Protein AF-A0A973EPW9-F1 (afdb_monomer_lite)

Secondar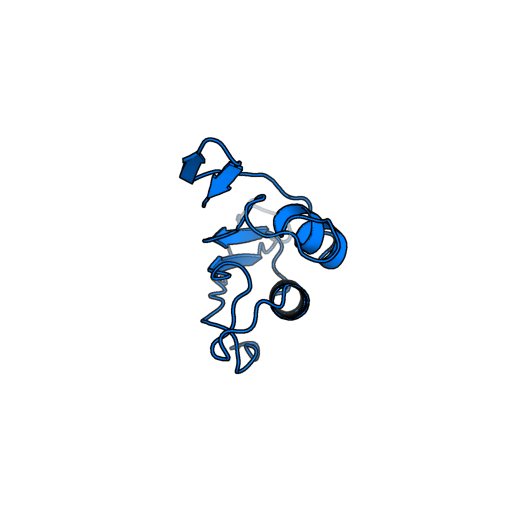y structure (DSSP, 8-state):
------TTS---EEE--------TTSPPPP--EEEEE-GGGB-TT--B-HHHHHHHHHHH--SEEEEES-BSSSS-BTTB-HHHHHHHHH-PPP----SEEETTEEE-

pLDDT: mean 76.17, std 16.12, range [38.03, 94.44]

Structure (mmCIF, N/CA/C/O backbone):
data_AF-A0A973EPW9-F1
#
_entry.id   AF-A0A973EPW9-F1
#
loop_
_atom_site.group_PDB
_atom_site.id
_atom_site.type_symbol
_atom_site.label_atom_id
_atom_site.label_alt_id
_atom_site.label_comp_id
_atom_site.label_asym_id
_atom_site.label_entity_id
_atom_site.label_seq_id
_atom_site.pdbx_PDB_ins_code
_atom_site.Cartn_x
_atom_site.Cartn_y
_atom_site.Cartn_z
_atom_site.occupancy
_atom_site.B_iso_or_equiv
_atom_site.auth_seq_id
_atom_site.auth_comp_id
_atom_site.auth_asym_id
_atom_site.auth_atom_id
_atom_site.pdbx_PDB_model_num
ATOM 1 N N . MET A 1 1 ? -12.811 -11.270 13.002 1.00 38.03 1 MET A N 1
ATOM 2 C CA . MET A 1 1 ? -13.302 -12.203 11.952 1.00 38.03 1 MET A CA 1
ATOM 3 C C . MET A 1 1 ? -12.331 -12.102 10.781 1.00 38.03 1 MET A C 1
ATOM 5 O O . MET A 1 1 ? -12.065 -10.986 10.366 1.00 38.03 1 MET A O 1
ATOM 9 N N . SER A 1 2 ? -11.717 -13.192 10.311 1.00 40.75 2 SER A N 1
ATOM 10 C CA . SER A 1 2 ? -10.743 -13.131 9.207 1.00 40.75 2 SER A CA 1
ATOM 11 C C . SER A 1 2 ? -11.439 -12.678 7.922 1.00 40.75 2 SER A C 1
ATOM 13 O O . SER A 1 2 ? -12.248 -13.426 7.371 1.00 40.75 2 SER A O 1
ATOM 15 N N . LYS A 1 3 ? -11.169 -11.445 7.477 1.00 51.28 3 LYS A N 1
ATOM 16 C CA . LYS A 1 3 ? -11.623 -10.959 6.171 1.00 51.28 3 LYS A CA 1
ATOM 17 C C . LYS A 1 3 ? -10.979 -11.832 5.092 1.00 51.28 3 LYS A C 1
ATOM 19 O O . LYS A 1 3 ? -9.819 -12.218 5.230 1.00 51.28 3 LYS A O 1
ATOM 24 N N . VAL A 1 4 ? -11.764 -12.225 4.091 1.00 45.28 4 VAL A N 1
ATOM 25 C CA . VAL A 1 4 ? -11.296 -13.067 2.985 1.00 45.28 4 VAL A CA 1
ATOM 26 C C . VAL A 1 4 ? -10.157 -12.324 2.298 1.00 45.28 4 VAL A C 1
ATOM 28 O O . VAL A 1 4 ? -10.363 -11.250 1.756 1.00 45.28 4 VAL A O 1
ATOM 31 N N . VAL A 1 5 ? -8.951 -12.873 2.390 1.00 60.28 5 VAL A N 1
ATOM 32 C CA . VAL A 1 5 ? -7.769 -12.367 1.692 1.00 60.28 5 VAL A CA 1
ATOM 33 C C . VAL A 1 5 ? -7.823 -12.958 0.286 1.00 60.28 5 VAL A C 1
ATOM 35 O O . VAL A 1 5 ? -8.097 -14.154 0.156 1.00 60.28 5 VAL A O 1
ATOM 38 N N . ASP A 1 6 ? -7.607 -12.147 -0.752 1.00 63.53 6 ASP A N 1
ATOM 39 C CA . ASP A 1 6 ? -7.505 -12.624 -2.137 1.00 63.53 6 ASP A CA 1
ATOM 40 C C . ASP A 1 6 ? -6.619 -13.894 -2.194 1.00 63.53 6 ASP A C 1
ATOM 42 O O . ASP A 1 6 ? -5.499 -13.871 -1.673 1.00 63.53 6 ASP A O 1
ATOM 46 N N . PRO A 1 7 ? -7.087 -15.014 -2.791 1.00 64.69 7 PRO A N 1
ATOM 47 C CA . PRO A 1 7 ? -6.344 -16.280 -2.819 1.00 64.69 7 PRO A CA 1
ATOM 48 C C . PRO A 1 7 ? -4.987 -16.189 -3.533 1.00 64.69 7 PRO A C 1
ATOM 50 O O . PRO A 1 7 ? -4.177 -17.111 -3.431 1.00 64.69 7 PRO A O 1
ATOM 53 N N . PHE A 1 8 ? -4.733 -15.101 -4.259 1.00 66.25 8 PHE A N 1
ATOM 54 C CA . PHE A 1 8 ? -3.486 -14.820 -4.955 1.00 66.25 8 PHE A CA 1
ATOM 55 C C . PHE A 1 8 ? -2.557 -13.863 -4.192 1.00 66.25 8 PHE A C 1
ATOM 57 O O . PHE A 1 8 ? -1.481 -13.566 -4.710 1.00 66.25 8 PHE A O 1
ATOM 64 N N . GLU A 1 9 ? -2.913 -13.400 -2.990 1.00 68.19 9 GLU A N 1
ATOM 65 C CA . GLU A 1 9 ? -2.128 -12.435 -2.207 1.00 68.19 9 GLU A CA 1
ATOM 66 C C . GLU A 1 9 ? -1.485 -13.035 -0.948 1.00 68.19 9 GLU A C 1
ATOM 68 O O . GLU A 1 9 ? -2.019 -13.931 -0.289 1.00 68.19 9 GLU A O 1
ATOM 73 N N . GLN A 1 10 ? -0.299 -12.527 -0.598 1.00 59.19 10 GLN A N 1
ATOM 74 C CA . GLN A 1 10 ? 0.414 -12.927 0.615 1.00 59.19 10 GLN A CA 1
ATOM 75 C C . GLN A 1 10 ? -0.066 -12.090 1.808 1.00 59.19 10 GLN A C 1
ATOM 77 O O . GLN A 1 10 ? 0.366 -10.965 2.008 1.00 59.19 10 GLN A O 1
ATOM 82 N N . TYR A 1 11 ? -0.927 -12.679 2.641 1.00 55.97 11 TYR A N 1
ATOM 83 C CA . TYR A 1 11 ? -1.117 -12.335 4.058 1.00 55.97 11 TYR A CA 1
ATOM 84 C C . TYR A 1 11 ? -1.206 -10.833 4.408 1.00 55.97 11 TYR A C 1
ATOM 86 O O . TYR A 1 11 ? -0.280 -10.268 4.995 1.00 55.97 11 TYR A O 1
ATOM 94 N N . ALA A 1 12 ? -2.362 -10.202 4.200 1.00 56.91 12 ALA A N 1
ATOM 95 C CA . ALA A 1 12 ? -2.661 -8.966 4.921 1.00 56.91 12 ALA A CA 1
ATOM 96 C C . ALA A 1 12 ? -2.886 -9.279 6.414 1.00 56.91 12 ALA A C 1
ATOM 98 O O . ALA A 1 12 ? -3.710 -10.130 6.762 1.00 56.91 12 ALA A O 1
ATOM 99 N N . ARG A 1 13 ? -2.142 -8.617 7.311 1.00 58.66 13 ARG A N 1
ATOM 100 C CA . ARG A 1 13 ? -2.319 -8.759 8.763 1.00 58.66 13 ARG A CA 1
ATOM 101 C C . ARG A 1 13 ? -2.981 -7.504 9.312 1.00 58.66 13 ARG A C 1
ATOM 103 O O . ARG A 1 13 ? -2.347 -6.462 9.477 1.00 58.66 13 ARG A O 1
ATOM 110 N N . VAL A 1 14 ? -4.264 -7.631 9.629 1.00 53.09 14 VAL A N 1
ATOM 111 C CA . VAL A 1 14 ? -4.981 -6.631 10.423 1.00 53.09 14 VAL A CA 1
ATOM 112 C C . VAL A 1 14 ? -4.664 -6.888 11.891 1.00 53.09 14 VAL A C 1
ATOM 114 O O . VAL A 1 14 ? -4.900 -7.987 12.394 1.00 53.09 14 VAL A O 1
ATOM 117 N N . SER A 1 15 ? -4.124 -5.882 12.574 1.00 53.53 15 SER A N 1
ATOM 118 C CA . SER A 1 15 ? -4.081 -5.869 14.031 1.00 53.53 15 SER A CA 1
ATOM 119 C C . SER A 1 15 ? -5.287 -5.067 14.499 1.00 53.53 15 SER A C 1
ATOM 121 O O . SER A 1 15 ? -5.239 -3.841 14.542 1.00 53.53 15 SER A O 1
ATOM 123 N N . GLU A 1 16 ? -6.379 -5.741 14.858 1.00 51.56 16 GLU A N 1
ATOM 124 C CA . GLU A 1 16 ? -7.460 -5.110 15.623 1.00 51.56 16 GLU A CA 1
ATOM 125 C C . GLU A 1 16 ? -6.955 -4.857 17.050 1.00 51.56 16 GLU A C 1
ATOM 127 O O . GLU A 1 16 ? -7.255 -5.582 17.995 1.00 51.56 16 GLU A O 1
ATOM 132 N N . SER A 1 17 ? -6.117 -3.841 17.218 1.00 49.03 17 SER A N 1
ATOM 133 C CA . SER A 1 17 ? -5.901 -3.249 18.527 1.00 49.03 17 SER A CA 1
ATOM 134 C C . SER A 1 17 ? -6.995 -2.210 18.720 1.00 49.03 17 SER A C 1
ATOM 136 O O . SER A 1 17 ? -6.872 -1.099 18.217 1.00 49.03 17 SER A O 1
ATOM 138 N N . ASP A 1 18 ? -8.054 -2.571 19.450 1.00 43.16 18 ASP A N 1
ATOM 139 C CA . ASP A 1 18 ? -8.956 -1.610 20.093 1.00 43.16 18 ASP A CA 1
ATOM 140 C C . ASP A 1 18 ? -8.100 -0.737 21.032 1.00 43.16 18 ASP A C 1
ATOM 142 O O . ASP A 1 18 ? -7.983 -0.998 22.234 1.00 43.16 18 ASP A O 1
ATOM 146 N N . VAL A 1 19 ? -7.442 0.295 20.500 1.00 50.19 19 VAL A N 1
ATOM 147 C CA . VAL A 1 19 ? -6.792 1.312 21.325 1.00 50.19 19 VAL A CA 1
ATOM 148 C C . VAL A 1 19 ? -7.909 2.196 21.868 1.00 50.19 19 VAL A C 1
ATOM 150 O O . VAL A 1 19 ? -8.164 3.294 21.383 1.00 50.19 19 VAL A O 1
ATOM 153 N N . ARG A 1 20 ? -8.619 1.689 22.883 1.00 45.34 20 ARG A N 1
ATOM 154 C CA . ARG A 1 20 ? -9.572 2.481 23.660 1.00 45.34 20 ARG A CA 1
ATOM 155 C C . ARG A 1 20 ? -8.775 3.475 24.493 1.00 45.34 20 ARG A C 1
ATOM 157 O O . ARG A 1 20 ? -8.379 3.190 25.621 1.00 45.34 20 ARG A O 1
ATOM 164 N N . MET A 1 21 ? -8.532 4.652 23.927 1.00 50.00 21 MET A N 1
ATOM 165 C CA . MET A 1 21 ? -8.109 5.816 24.696 1.00 50.00 21 MET A CA 1
ATOM 166 C C . MET A 1 21 ? -9.265 6.185 25.630 1.00 50.00 21 MET A C 1
ATOM 168 O O . MET A 1 21 ? -10.229 6.829 25.224 1.00 50.00 21 MET A O 1
ATOM 172 N N . SER A 1 22 ? -9.206 5.715 26.876 1.00 49.34 22 SER A N 1
ATOM 173 C CA . SER A 1 22 ? -10.173 6.076 27.911 1.00 49.34 22 SER A CA 1
ATOM 174 C C . SER A 1 22 ? -9.895 7.506 28.369 1.00 49.34 22 SER A C 1
ATOM 176 O O . SER A 1 22 ? -9.180 7.721 29.348 1.00 49.34 22 SER A O 1
ATOM 178 N N . SER A 1 23 ? -10.458 8.498 27.679 1.00 54.56 23 SER A N 1
ATOM 179 C CA . SER A 1 23 ? -10.703 9.786 28.320 1.00 54.56 23 SER A CA 1
ATOM 180 C C . SER A 1 23 ? -11.882 9.607 29.277 1.00 54.56 23 SER A C 1
ATOM 182 O O . SER A 1 23 ? -12.884 8.965 28.962 1.00 54.56 23 SER A O 1
ATOM 184 N N . ASN A 1 24 ? -11.723 10.106 30.498 1.00 53.81 24 ASN A N 1
ATOM 185 C CA . ASN A 1 24 ? -12.700 9.979 31.569 1.00 53.81 24 ASN A CA 1
ATOM 186 C C . ASN A 1 24 ? -13.971 10.781 31.193 1.00 53.81 24 ASN A C 1
ATOM 188 O O . ASN A 1 24 ? -14.080 11.948 31.556 1.00 53.81 24 ASN A O 1
ATOM 192 N N . GLY A 1 25 ? -14.892 10.203 30.405 1.00 57.41 25 GLY A N 1
ATOM 193 C CA . GLY A 1 25 ? -16.224 10.776 30.141 1.00 57.41 25 GLY A CA 1
ATOM 194 C C . GLY A 1 25 ? -16.685 11.000 28.689 1.00 57.41 25 GLY A C 1
ATOM 195 O O . GLY A 1 25 ? -17.637 11.751 28.503 1.00 57.41 25 GLY A O 1
ATOM 196 N N . GLY A 1 26 ? -16.098 10.376 27.661 1.00 55.22 26 GLY A N 1
ATOM 197 C CA . GLY A 1 26 ? -16.588 10.494 26.274 1.00 55.22 26 GLY A CA 1
ATOM 198 C C . GLY A 1 26 ? -16.597 9.157 25.535 1.00 55.22 26 GLY A C 1
ATOM 199 O O . GLY A 1 26 ? -15.751 8.309 25.800 1.00 55.22 26 GLY A O 1
ATOM 200 N N . SER A 1 27 ? -17.554 8.952 24.624 1.00 62.62 27 SER A N 1
ATOM 201 C CA . SER A 1 27 ? -17.617 7.778 23.740 1.00 62.62 27 SER A CA 1
ATOM 202 C C . SER A 1 27 ? -16.246 7.502 23.111 1.00 62.62 27 SER A C 1
ATOM 204 O O . SER A 1 27 ? -15.723 8.353 22.391 1.00 62.62 27 SER A O 1
ATOM 206 N N . GLY A 1 28 ? -15.651 6.344 23.404 1.00 63.78 28 GLY A N 1
ATOM 207 C CA . GLY A 1 28 ? -14.327 5.997 22.891 1.00 63.78 28 GLY A CA 1
ATOM 208 C C . GLY A 1 28 ? -14.320 5.922 21.364 1.00 63.78 28 GLY A C 1
ATOM 209 O O . GLY A 1 28 ? -15.203 5.304 20.772 1.00 63.78 28 GLY A O 1
ATOM 210 N N . PHE A 1 29 ? -13.323 6.539 20.732 1.00 69.38 29 PHE A N 1
ATOM 211 C CA . PHE A 1 29 ? -13.012 6.312 19.321 1.00 69.38 29 PHE A CA 1
ATOM 212 C C . PHE A 1 29 ? -12.284 4.964 19.192 1.00 69.38 29 PHE A C 1
ATOM 214 O O . PHE A 1 29 ? -11.408 4.669 20.010 1.00 69.38 29 PHE A O 1
ATOM 221 N N . SER A 1 30 ? -12.657 4.139 18.210 1.00 77.38 30 SER A N 1
ATOM 222 C CA . SER A 1 30 ? -11.906 2.928 17.847 1.00 77.38 30 SER A CA 1
ATOM 223 C C . SER A 1 30 ? -11.064 3.243 16.615 1.00 77.38 30 SER A C 1
ATOM 225 O O . SER A 1 30 ? -11.558 3.885 15.694 1.00 77.38 30 SER A O 1
ATOM 227 N N . LEU A 1 31 ? -9.793 2.841 16.641 1.00 82.50 31 LEU A N 1
ATOM 228 C CA . LEU A 1 31 ? -8.826 3.060 15.569 1.00 82.50 31 LEU A CA 1
ATOM 229 C C . LEU A 1 31 ? -8.391 1.699 15.021 1.00 82.50 31 LEU A C 1
ATOM 231 O O . LEU A 1 31 ? -7.803 0.903 15.755 1.00 82.50 31 LEU A O 1
ATOM 235 N N . CYS A 1 32 ? -8.631 1.448 13.738 1.00 85.12 32 CYS A N 1
ATOM 236 C CA . CYS A 1 32 ? -8.183 0.247 13.048 1.00 85.12 32 CYS A CA 1
ATOM 237 C C . CYS A 1 32 ? -6.859 0.506 12.319 1.00 85.12 32 CYS A C 1
ATOM 239 O O . CYS A 1 32 ? -6.753 1.402 11.479 1.00 85.12 32 CYS A O 1
ATOM 241 N N . VAL A 1 33 ? -5.841 -0.304 12.621 1.00 86.56 33 VAL A N 1
ATOM 242 C CA . VAL A 1 33 ? -4.521 -0.208 11.989 1.00 86.56 33 VAL A CA 1
ATOM 243 C C . VAL A 1 33 ? -4.149 -1.549 11.367 1.00 86.56 33 VAL A C 1
ATOM 245 O O . VAL A 1 33 ? -4.195 -2.594 12.018 1.00 86.56 33 VAL A O 1
ATOM 248 N N . ALA A 1 34 ? -3.734 -1.529 10.104 1.00 86.56 34 ALA A N 1
ATOM 249 C CA . ALA A 1 34 ? -3.265 -2.717 9.402 1.00 86.56 34 ALA A CA 1
ATOM 250 C C . ALA A 1 34 ? -1.831 -2.550 8.895 1.00 86.56 34 ALA A C 1
ATOM 252 O O . ALA A 1 34 ? -1.343 -1.443 8.663 1.00 86.56 34 ALA A O 1
ATOM 253 N N . SER A 1 35 ? -1.161 -3.681 8.692 1.00 87.69 35 SER A N 1
ATOM 254 C CA . SER A 1 35 ? 0.089 -3.734 7.938 1.00 87.69 35 SER A CA 1
ATOM 255 C C . SER A 1 35 ? -0.026 -4.773 6.836 1.00 87.69 35 SER A C 1
ATOM 257 O O . SER A 1 35 ? -0.614 -5.843 7.028 1.00 87.69 35 SER A O 1
ATOM 259 N N . TYR A 1 36 ? 0.507 -4.440 5.669 1.00 88.81 36 TYR A N 1
ATOM 260 C CA . TYR A 1 36 ? 0.427 -5.296 4.505 1.00 88.81 36 TYR A CA 1
ATOM 261 C C . TYR A 1 36 ? 1.709 -5.195 3.685 1.00 88.81 36 TYR A C 1
ATOM 263 O O . TYR A 1 36 ? 2.046 -4.146 3.134 1.00 88.81 36 TYR A O 1
ATOM 271 N N . ASN A 1 37 ? 2.417 -6.316 3.603 1.00 90.38 37 ASN A N 1
ATOM 272 C CA . ASN A 1 37 ? 3.530 -6.468 2.689 1.00 90.38 37 ASN A CA 1
ATOM 273 C C . ASN A 1 37 ? 2.968 -6.797 1.307 1.00 90.38 37 ASN A C 1
ATOM 275 O O . ASN A 1 37 ? 2.461 -7.893 1.084 1.00 90.38 37 ASN A O 1
ATOM 279 N N . ILE A 1 38 ? 3.042 -5.829 0.399 1.00 89.88 38 ILE A N 1
ATOM 280 C CA . ILE A 1 38 ? 2.399 -5.922 -0.912 1.00 89.88 38 ILE A CA 1
ATOM 281 C C . ILE A 1 38 ? 3.262 -6.644 -1.943 1.00 89.88 38 ILE A C 1
ATOM 283 O O . ILE A 1 38 ? 2.833 -6.794 -3.082 1.00 89.88 38 ILE A O 1
ATOM 287 N N . HIS A 1 39 ? 4.492 -7.032 -1.589 1.00 9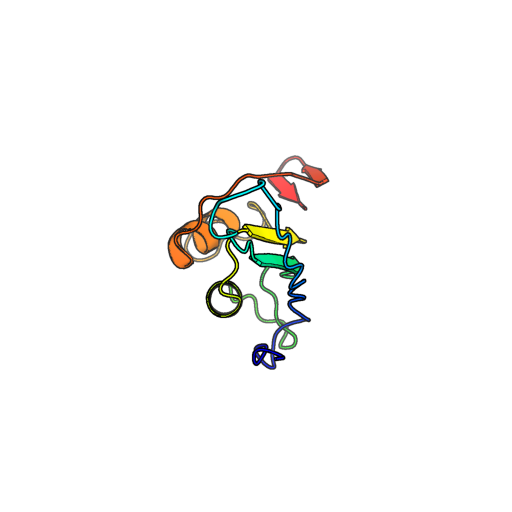0.12 39 HIS A N 1
ATOM 288 C CA . HIS A 1 39 ? 5.441 -7.708 -2.472 1.00 90.12 39 HIS A CA 1
ATOM 289 C C . HIS A 1 39 ? 5.533 -7.070 -3.873 1.00 90.12 39 HIS A C 1
ATOM 291 O O . HIS A 1 39 ? 5.471 -7.742 -4.905 1.00 90.12 39 HIS A O 1
ATOM 297 N N . ARG A 1 40 ? 5.630 -5.733 -3.926 1.00 90.44 40 ARG A N 1
ATOM 298 C CA . ARG A 1 40 ? 5.578 -4.933 -5.162 1.00 90.44 40 ARG A CA 1
ATOM 299 C C . ARG A 1 40 ? 4.346 -5.216 -6.032 1.00 90.44 40 ARG A C 1
ATOM 301 O O . ARG A 1 40 ? 4.457 -5.217 -7.255 1.00 90.44 40 ARG A O 1
ATOM 308 N N . CYS A 1 41 ? 3.186 -5.456 -5.433 1.00 91.12 41 CYS A N 1
ATOM 309 C CA . CYS A 1 41 ? 1.941 -5.843 -6.103 1.00 91.12 41 CYS A CA 1
ATOM 310 C C . CYS A 1 41 ? 2.056 -7.124 -6.959 1.00 91.12 41 CYS A C 1
ATOM 312 O O . CYS A 1 41 ? 1.363 -7.251 -7.973 1.00 91.12 41 CYS A O 1
ATOM 314 N N . VAL A 1 42 ? 2.969 -8.043 -6.617 1.00 89.75 42 VAL A N 1
ATOM 315 C CA . VAL A 1 42 ? 3.150 -9.320 -7.323 1.00 89.75 42 VAL A CA 1
ATOM 316 C C . VAL A 1 42 ? 2.511 -10.448 -6.520 1.00 89.75 42 VAL A C 1
ATOM 318 O O . VAL A 1 42 ? 2.984 -10.793 -5.439 1.00 89.75 42 VAL A O 1
ATOM 321 N N . GLY A 1 43 ? 1.468 -11.060 -7.083 1.00 87.81 43 GLY A N 1
ATOM 322 C CA . GLY A 1 43 ? 0.759 -12.165 -6.437 1.00 87.81 43 GLY A CA 1
ATOM 323 C C . GLY A 1 43 ? 1.493 -13.510 -6.496 1.00 87.81 43 GLY A C 1
ATOM 324 O O . GLY A 1 43 ? 2.532 -13.668 -7.142 1.00 87.81 43 GLY A O 1
ATOM 325 N N . LEU A 1 44 ? 0.899 -14.533 -5.875 1.00 87.00 44 LEU A N 1
ATOM 326 C CA . LEU A 1 44 ? 1.367 -15.930 -5.906 1.00 87.00 44 LEU A CA 1
ATOM 327 C C . LEU A 1 44 ? 1.410 -16.515 -7.327 1.00 87.00 44 LEU A C 1
ATOM 329 O O . LEU A 1 44 ? 2.198 -17.415 -7.618 1.00 87.00 44 LEU A O 1
ATOM 333 N N . ASP A 1 45 ? 0.599 -15.961 -8.227 1.00 90.56 45 ASP A N 1
ATOM 334 C CA . ASP A 1 45 ? 0.597 -16.241 -9.664 1.00 90.56 45 ASP A CA 1
ATOM 335 C C . ASP A 1 45 ? 1.755 -15.566 -10.426 1.00 90.56 45 ASP A C 1
ATOM 337 O O . ASP A 1 45 ? 1.865 -15.714 -11.645 1.00 90.56 45 ASP A O 1
ATOM 341 N N . ARG A 1 46 ? 2.633 -14.843 -9.717 1.00 89.31 46 ARG A N 1
ATOM 342 C CA . ARG A 1 46 ? 3.772 -14.071 -10.237 1.00 89.31 46 ARG A CA 1
ATOM 343 C C . ARG A 1 46 ? 3.375 -12.943 -11.187 1.00 89.31 46 ARG A C 1
ATOM 345 O O . ARG A 1 46 ? 4.205 -12.476 -11.970 1.00 89.31 46 ARG A O 1
ATOM 352 N N . ARG A 1 47 ? 2.120 -12.496 -11.142 1.00 89.44 47 ARG A N 1
ATOM 353 C CA . ARG A 1 47 ? 1.634 -11.383 -11.961 1.00 89.44 47 ARG A CA 1
ATOM 354 C C . ARG A 1 47 ? 1.690 -10.088 -11.160 1.00 89.44 47 ARG A C 1
ATOM 356 O O . ARG A 1 47 ? 1.194 -10.040 -10.040 1.00 89.44 47 ARG A O 1
ATOM 363 N N . LEU A 1 48 ? 2.268 -9.049 -11.764 1.00 89.62 48 LEU A N 1
ATOM 364 C CA . LEU A 1 48 ? 2.200 -7.678 -11.261 1.00 89.62 48 LEU A CA 1
ATOM 365 C C . LEU A 1 48 ? 0.796 -7.120 -11.529 1.00 89.62 48 LEU A C 1
ATOM 367 O O . LEU A 1 48 ? 0.464 -6.842 -12.684 1.00 89.62 48 LEU A O 1
ATOM 371 N N . ASP A 1 49 ? -0.016 -6.959 -10.486 1.00 90.38 49 ASP A N 1
ATOM 372 C CA . ASP A 1 49 ? -1.369 -6.407 -10.598 1.00 90.38 49 ASP A CA 1
ATOM 373 C C . ASP A 1 49 ? -1.725 -5.464 -9.431 1.00 90.38 49 ASP A C 1
ATOM 375 O O . ASP A 1 49 ? -2.370 -5.870 -8.464 1.00 90.38 49 ASP A O 1
ATOM 379 N N . PRO A 1 50 ? -1.377 -4.166 -9.529 1.00 91.00 50 PRO A N 1
ATOM 380 C CA . PRO A 1 50 ? -1.724 -3.168 -8.514 1.00 91.00 50 PRO A CA 1
ATOM 381 C C . PRO A 1 50 ? -3.229 -3.005 -8.256 1.00 91.00 50 PRO A C 1
ATOM 383 O O . PRO A 1 50 ? -3.613 -2.509 -7.197 1.00 91.00 50 PRO A O 1
ATOM 386 N N . ARG A 1 51 ? -4.105 -3.419 -9.189 1.00 91.62 51 ARG A N 1
ATOM 387 C CA . ARG A 1 51 ? -5.562 -3.405 -8.956 1.00 91.62 51 ARG A CA 1
ATOM 388 C C . ARG A 1 51 ? -5.958 -4.401 -7.884 1.00 91.62 51 ARG A C 1
ATOM 390 O O . ARG A 1 51 ? -6.807 -4.076 -7.058 1.00 91.62 51 ARG A O 1
ATOM 397 N N . ARG A 1 52 ? -5.333 -5.580 -7.904 1.00 90.56 52 ARG A N 1
ATOM 398 C CA . ARG A 1 52 ? -5.549 -6.645 -6.925 1.00 90.56 52 ARG A CA 1
ATOM 399 C C . ARG A 1 52 ? -5.193 -6.157 -5.527 1.00 90.56 52 ARG A C 1
ATOM 401 O O . ARG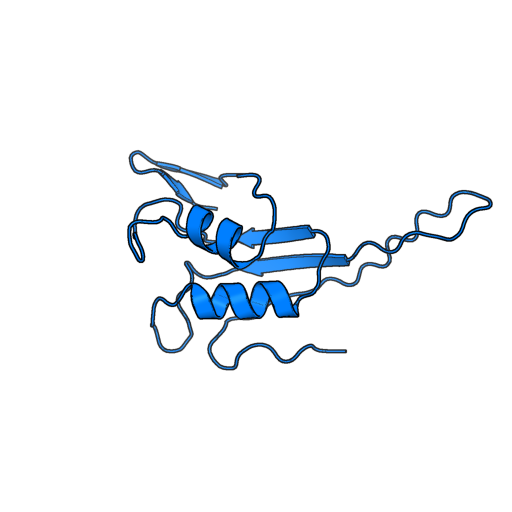 A 1 52 ? -6.041 -6.144 -4.640 1.00 90.56 52 ARG A O 1
ATOM 408 N N . THR A 1 53 ? -3.982 -5.629 -5.381 1.00 91.44 53 THR A N 1
ATOM 409 C CA . THR A 1 53 ? -3.485 -5.057 -4.128 1.00 91.44 53 THR A CA 1
ATOM 410 C C . THR A 1 53 ? -4.372 -3.905 -3.637 1.00 91.44 53 THR A C 1
ATOM 412 O O . THR A 1 53 ? -4.715 -3.853 -2.458 1.00 91.44 53 THR A O 1
ATOM 415 N N . ALA A 1 54 ? -4.827 -3.011 -4.526 1.00 92.69 54 ALA A N 1
ATOM 416 C CA . ALA A 1 54 ? -5.772 -1.951 -4.162 1.00 92.69 54 ALA A CA 1
ATOM 417 C C . ALA A 1 54 ? -7.143 -2.490 -3.710 1.00 92.69 54 ALA A C 1
ATOM 419 O O . ALA A 1 54 ? -7.813 -1.849 -2.902 1.00 92.69 54 ALA A O 1
ATOM 420 N N . GLY A 1 55 ? -7.590 -3.629 -4.248 1.00 91.88 55 GLY A N 1
ATOM 421 C CA . GLY A 1 55 ? -8.789 -4.334 -3.791 1.00 91.88 55 GLY A CA 1
ATOM 422 C C . GLY A 1 55 ? -8.638 -4.784 -2.342 1.00 91.88 55 GLY A C 1
ATOM 423 O O . GLY A 1 55 ? -9.420 -4.361 -1.494 1.00 91.88 55 GLY A O 1
ATOM 424 N N . VAL A 1 56 ? -7.553 -5.508 -2.046 1.00 90.12 56 VAL A N 1
ATOM 425 C CA . VAL A 1 56 ? -7.229 -5.957 -0.683 1.00 90.12 56 VAL A CA 1
ATOM 426 C C . VAL A 1 56 ? -7.145 -4.776 0.284 1.00 90.12 56 VAL A C 1
ATOM 428 O O . VAL A 1 56 ? -7.780 -4.807 1.331 1.00 90.12 56 VAL A O 1
ATOM 431 N N . ILE A 1 57 ? -6.435 -3.697 -0.072 1.00 91.25 57 ILE A N 1
ATOM 432 C CA . ILE A 1 57 ? -6.308 -2.504 0.784 1.00 91.25 57 ILE A CA 1
ATOM 433 C C . ILE A 1 57 ? -7.678 -1.921 1.164 1.00 91.25 57 ILE A C 1
ATOM 435 O O . ILE A 1 57 ? -7.876 -1.555 2.321 1.00 91.25 57 ILE A O 1
ATOM 439 N N . ARG A 1 58 ? -8.633 -1.862 0.226 1.00 91.56 58 ARG A N 1
ATOM 440 C CA . ARG A 1 58 ? -9.989 -1.368 0.518 1.00 91.56 58 ARG A CA 1
ATOM 441 C C . ARG A 1 58 ? -10.784 -2.335 1.390 1.00 91.56 58 ARG A C 1
ATOM 443 O O . ARG A 1 58 ? -11.505 -1.893 2.274 1.00 91.56 58 ARG A O 1
ATOM 450 N N . GLU A 1 59 ? -10.643 -3.640 1.174 1.00 88.12 59 GLU A N 1
ATOM 451 C CA . GLU A 1 59 ? -11.323 -4.659 1.984 1.00 88.12 59 GLU A CA 1
ATOM 452 C C . GLU A 1 59 ? -10.853 -4.661 3.445 1.00 88.12 59 GLU A C 1
ATOM 454 O O . GLU A 1 59 ? -11.645 -4.955 4.349 1.00 88.12 59 GLU A O 1
ATOM 459 N N . LEU A 1 60 ? -9.589 -4.291 3.702 1.00 86.31 60 LEU A N 1
ATOM 460 C CA . LEU A 1 60 ? -9.068 -4.164 5.066 1.00 86.31 60 LEU A CA 1
ATOM 461 C C . LEU A 1 60 ? -9.873 -3.165 5.899 1.00 86.31 60 LEU A C 1
ATOM 463 O O . LEU A 1 60 ? -10.040 -3.428 7.089 1.00 86.31 60 LEU A O 1
ATOM 467 N N . ASP A 1 61 ? -10.446 -2.124 5.283 1.00 87.44 61 ASP A N 1
ATOM 468 C CA . ASP A 1 61 ? -11.279 -1.106 5.949 1.00 87.44 61 ASP A CA 1
ATOM 469 C C . ASP A 1 61 ? -10.596 -0.547 7.212 1.00 87.44 61 ASP A C 1
ATOM 471 O O . ASP A 1 61 ? -11.180 -0.484 8.290 1.00 87.44 61 ASP A O 1
ATOM 475 N N . ALA A 1 62 ? -9.297 -0.262 7.096 1.00 87.19 62 ALA A N 1
ATOM 476 C CA . ALA A 1 62 ? -8.481 0.250 8.188 1.00 87.19 62 ALA A CA 1
ATOM 477 C C . ALA A 1 62 ? -8.276 1.760 8.036 1.00 87.19 62 ALA A C 1
ATOM 479 O O . ALA A 1 62 ? -8.067 2.252 6.926 1.00 87.19 62 ALA A O 1
ATOM 480 N N . ASP A 1 63 ? -8.266 2.479 9.160 1.00 90.00 63 ASP A N 1
ATOM 481 C CA . ASP A 1 63 ? -8.036 3.927 9.196 1.00 90.00 63 ASP A CA 1
ATOM 482 C C . ASP A 1 63 ? -6.593 4.277 8.807 1.00 90.00 63 ASP A C 1
ATOM 484 O O . ASP A 1 63 ? -6.324 5.312 8.196 1.00 90.00 63 ASP A O 1
ATOM 488 N N . ILE A 1 64 ? -5.646 3.412 9.184 1.00 91.31 64 ILE A N 1
ATOM 489 C CA . ILE A 1 64 ? -4.219 3.563 8.896 1.00 91.31 64 ILE A CA 1
ATOM 490 C C . ILE A 1 64 ? -3.669 2.233 8.388 1.00 91.31 64 ILE A C 1
ATOM 492 O O . ILE A 1 64 ? -3.845 1.188 9.017 1.00 91.31 64 ILE A O 1
ATOM 496 N N . ILE A 1 65 ? -2.946 2.276 7.268 1.00 91.81 65 ILE A N 1
ATOM 497 C CA . ILE A 1 65 ? -2.335 1.092 6.662 1.00 91.81 65 ILE A CA 1
ATOM 498 C C . ILE A 1 65 ? -0.849 1.347 6.424 1.00 91.81 65 ILE A C 1
ATOM 500 O O . ILE A 1 65 ? -0.469 2.249 5.681 1.00 91.81 65 ILE A O 1
ATOM 504 N N . GLY A 1 66 ? -0.001 0.525 7.040 1.00 91.50 66 GLY A N 1
ATOM 505 C CA . GLY A 1 66 ? 1.424 0.467 6.730 1.00 91.50 66 GLY A CA 1
ATOM 506 C C . GLY A 1 66 ? 1.685 -0.510 5.587 1.00 91.50 66 GLY A C 1
ATOM 507 O O . GLY A 1 66 ? 1.492 -1.714 5.766 1.00 91.50 66 GLY A O 1
ATOM 508 N N . LEU A 1 67 ? 2.156 -0.016 4.442 1.00 90.62 67 LEU A N 1
ATOM 509 C CA . LEU A 1 67 ? 2.571 -0.856 3.314 1.00 90.62 67 LEU A CA 1
ATOM 510 C C . LEU A 1 67 ? 4.073 -1.156 3.378 1.00 90.62 67 LEU A C 1
ATOM 512 O O . LEU A 1 67 ? 4.849 -0.280 3.759 1.00 90.62 67 LEU A O 1
ATOM 516 N N . GLN A 1 68 ? 4.464 -2.382 3.023 1.00 90.00 68 GLN A N 1
ATOM 517 C CA . GLN A 1 68 ? 5.869 -2.784 2.873 1.00 90.00 68 GLN A CA 1
ATOM 518 C C . GLN A 1 68 ? 6.149 -3.350 1.482 1.00 90.00 68 GLN A C 1
ATOM 520 O O . GLN A 1 68 ? 5.252 -3.882 0.828 1.00 90.00 68 GLN A O 1
ATOM 525 N N . GLU A 1 69 ? 7.417 -3.299 1.081 1.00 89.81 69 GLU A N 1
ATOM 526 C CA . GLU A 1 69 ? 7.914 -3.734 -0.228 1.00 89.81 69 GLU A CA 1
ATOM 527 C C . GLU A 1 69 ? 7.245 -3.001 -1.398 1.00 89.81 69 GLU A C 1
ATOM 529 O O . GLU A 1 69 ? 6.995 -3.593 -2.453 1.00 89.81 69 GLU A O 1
ATOM 534 N N . ILE A 1 70 ? 6.952 -1.706 -1.237 1.00 88.38 70 ILE A N 1
ATOM 535 C CA . ILE A 1 70 ? 6.429 -0.902 -2.343 1.00 88.38 70 ILE A CA 1
ATOM 536 C C . ILE A 1 70 ? 7.538 -0.545 -3.330 1.00 88.38 70 ILE A C 1
ATOM 538 O O . ILE A 1 70 ? 8.646 -0.152 -2.952 1.00 88.38 70 ILE A O 1
ATOM 542 N N . ASP A 1 71 ? 7.233 -0.649 -4.623 1.00 84.75 71 ASP A N 1
ATOM 543 C CA . ASP A 1 71 ? 8.092 -0.098 -5.664 1.00 84.75 71 ASP A CA 1
ATOM 544 C C . ASP A 1 71 ? 7.682 1.346 -5.983 1.00 84.75 71 ASP A C 1
ATOM 546 O O . ASP A 1 71 ? 6.623 1.613 -6.559 1.00 84.75 71 ASP A O 1
ATOM 550 N N . SER A 1 72 ? 8.541 2.296 -5.616 1.00 71.06 72 SER A N 1
ATOM 551 C CA . SER A 1 72 ? 8.281 3.725 -5.813 1.00 71.06 72 SER A CA 1
ATOM 552 C C . SER A 1 72 ? 8.618 4.257 -7.210 1.00 71.06 72 SER A C 1
ATOM 554 O O . SER A 1 72 ? 8.370 5.434 -7.470 1.00 71.06 72 SER A O 1
ATOM 556 N N . GLY A 1 73 ? 9.139 3.442 -8.135 1.00 71.12 73 GLY A N 1
ATOM 557 C CA . GLY A 1 73 ? 9.438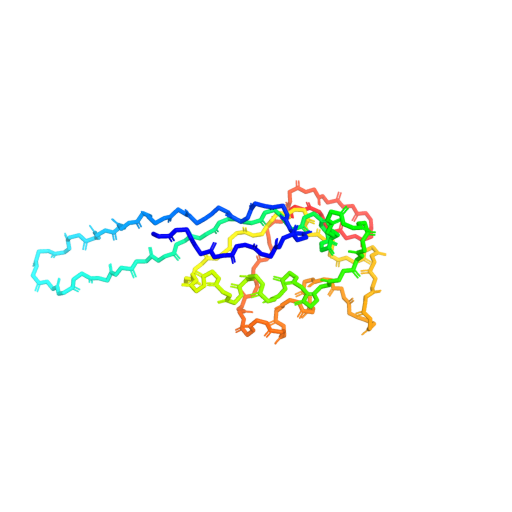 3.957 -9.478 1.00 71.12 73 GLY A CA 1
ATOM 558 C C . GLY A 1 73 ? 10.250 3.076 -10.420 1.00 71.12 73 GLY A C 1
ATOM 559 O O . GLY A 1 73 ? 10.505 3.501 -11.547 1.00 71.12 73 GLY A O 1
ATOM 560 N N . TYR A 1 74 ? 10.654 1.873 -10.012 1.00 69.75 74 TYR A N 1
ATOM 561 C CA . TYR A 1 74 ? 11.405 0.957 -10.870 1.00 69.75 74 TYR A CA 1
ATOM 562 C C . TYR A 1 74 ? 10.512 0.348 -11.956 1.00 69.75 74 TYR A C 1
ATOM 564 O O . TYR A 1 74 ? 10.894 0.284 -13.126 1.00 69.75 74 TYR A O 1
ATOM 572 N N . HIS A 1 75 ? 9.296 -0.039 -11.583 1.00 72.69 75 HIS A N 1
ATOM 573 C CA . HIS A 1 75 ? 8.253 -0.493 -12.486 1.00 72.69 75 HIS A CA 1
ATOM 574 C C . HIS A 1 75 ? 7.126 0.537 -12.556 1.00 72.69 75 HIS A C 1
ATOM 576 O O . HIS A 1 75 ? 6.549 0.934 -11.543 1.00 72.69 75 HIS A O 1
ATOM 582 N N . ARG A 1 76 ? 6.786 0.948 -13.782 1.00 77.06 76 ARG A N 1
ATOM 583 C CA . ARG A 1 76 ? 5.596 1.759 -14.050 1.00 77.06 76 ARG A CA 1
ATOM 584 C C . ARG A 1 76 ? 4.473 0.881 -14.578 1.00 77.06 76 ARG A C 1
ATOM 586 O O . ARG A 1 76 ? 4.685 0.057 -15.464 1.00 77.06 76 ARG A O 1
ATOM 593 N N . VAL A 1 77 ? 3.274 1.090 -14.051 1.00 69.06 77 VAL A N 1
ATOM 594 C CA . VAL A 1 77 ? 2.037 0.461 -14.516 1.00 69.06 77 VAL A CA 1
ATOM 595 C C . VAL A 1 77 ? 1.123 1.579 -14.983 1.00 69.06 77 VAL A C 1
ATOM 597 O O . VAL A 1 77 ? 0.783 2.458 -14.199 1.00 69.06 77 VAL A O 1
ATOM 600 N N . GLN A 1 78 ? 0.754 1.563 -16.269 1.00 74.94 78 GLN A N 1
ATOM 601 C CA . GLN A 1 78 ? -0.026 2.647 -16.889 1.00 74.94 78 GLN A CA 1
ATOM 602 C C . GLN A 1 78 ? 0.611 4.029 -16.640 1.00 74.94 78 GLN A C 1
ATOM 604 O O . GLN A 1 78 ? -0.053 4.955 -16.195 1.00 74.94 78 GLN A O 1
ATOM 609 N N . GLU A 1 79 ? 1.927 4.133 -16.863 1.00 78.38 79 GLU A N 1
ATOM 610 C CA . GLU A 1 79 ? 2.734 5.357 -16.682 1.00 78.38 79 GLU A CA 1
ATOM 611 C C . GLU A 1 79 ? 2.879 5.874 -15.238 1.00 78.38 79 GLU A C 1
ATOM 613 O O . GLU A 1 79 ? 3.675 6.782 -15.000 1.00 78.38 79 GLU A O 1
ATOM 618 N N . ARG A 1 80 ? 2.232 5.243 -14.253 1.00 78.06 80 ARG A N 1
ATOM 619 C CA . ARG A 1 80 ? 2.323 5.592 -12.826 1.00 78.06 80 ARG A CA 1
ATOM 620 C C . ARG A 1 80 ? 3.221 4.632 -12.055 1.00 78.06 80 ARG A C 1
ATOM 622 O O . ARG A 1 80 ? 3.345 3.462 -12.428 1.00 78.06 80 ARG A O 1
ATOM 629 N N . CYS A 1 81 ? 3.850 5.098 -10.978 1.00 87.62 81 CYS A N 1
ATOM 630 C CA . CYS A 1 81 ? 4.477 4.183 -10.017 1.00 87.62 81 CYS A CA 1
ATOM 631 C C . CYS A 1 81 ? 3.416 3.549 -9.098 1.00 87.62 81 CYS A C 1
ATOM 633 O O . CYS A 1 81 ? 2.257 3.973 -9.081 1.00 87.62 81 CYS A O 1
ATOM 635 N N . GLN A 1 82 ? 3.783 2.518 -8.330 1.00 89.56 82 GLN A N 1
ATOM 636 C CA . GLN A 1 82 ? 2.813 1.813 -7.478 1.00 89.56 82 GLN A CA 1
ATOM 637 C C . GLN A 1 82 ? 2.217 2.733 -6.414 1.00 89.56 82 GLN A C 1
ATOM 639 O O . GLN A 1 82 ? 1.026 2.654 -6.139 1.00 89.56 82 GLN A O 1
ATOM 644 N N . VAL A 1 83 ? 3.027 3.642 -5.869 1.00 89.44 83 VAL A N 1
ATOM 645 C CA . VAL A 1 83 ? 2.598 4.630 -4.872 1.00 89.44 83 VAL A CA 1
ATOM 646 C C . VAL A 1 83 ? 1.462 5.498 -5.414 1.00 89.44 83 VAL A C 1
ATOM 648 O O . VAL A 1 83 ? 0.396 5.563 -4.808 1.00 89.44 83 VAL A O 1
ATOM 651 N N . GLU A 1 84 ? 1.674 6.121 -6.575 1.00 89.44 84 GLU A N 1
ATOM 652 C CA . GLU A 1 84 ? 0.682 6.976 -7.238 1.00 89.44 84 GLU A CA 1
ATOM 653 C C . GLU A 1 84 ? -0.594 6.191 -7.559 1.00 89.44 84 GLU A C 1
ATOM 655 O O . GLU A 1 84 ? -1.701 6.647 -7.276 1.00 89.44 84 GLU A O 1
ATOM 660 N N . TYR A 1 85 ? -0.435 4.981 -8.106 1.00 92.56 85 TYR A N 1
ATOM 661 C CA . TYR A 1 85 ? -1.561 4.126 -8.460 1.00 92.56 85 TYR A CA 1
ATOM 662 C C . TYR A 1 85 ? -2.416 3.759 -7.240 1.00 92.56 85 TYR A C 1
ATOM 664 O O . TYR A 1 85 ? -3.643 3.859 -7.289 1.00 92.56 85 TYR A O 1
ATOM 672 N N . LEU A 1 86 ? -1.782 3.311 -6.153 1.00 92.44 86 LEU A N 1
ATOM 673 C CA . LEU A 1 86 ? -2.478 2.873 -4.946 1.00 92.44 86 LEU A CA 1
ATOM 674 C C . LEU A 1 86 ? -3.144 4.049 -4.228 1.00 92.44 86 LEU A C 1
ATOM 676 O O . LEU A 1 86 ? -4.270 3.883 -3.762 1.00 92.44 86 LEU A O 1
ATOM 680 N N . ALA A 1 87 ? -2.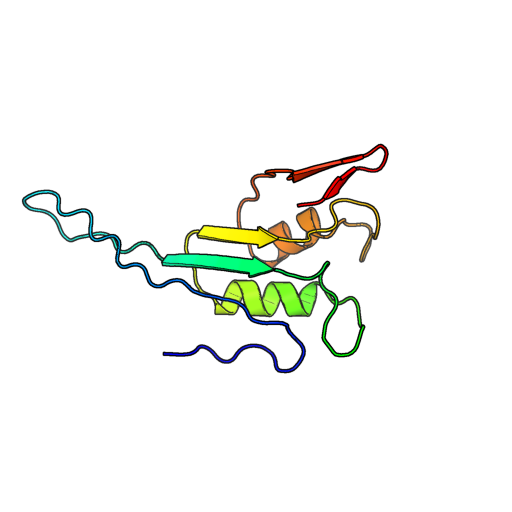512 5.226 -4.188 1.00 92.00 87 ALA A N 1
ATOM 681 C CA . ALA A 1 87 ? -3.111 6.437 -3.625 1.00 92.00 87 ALA A CA 1
ATOM 682 C C . ALA A 1 87 ? -4.418 6.800 -4.348 1.00 92.00 87 ALA A C 1
ATOM 684 O O . ALA A 1 87 ? -5.469 6.924 -3.723 1.00 92.00 87 ALA A O 1
ATOM 685 N N . GLU A 1 88 ? -4.371 6.888 -5.681 1.00 92.81 88 GLU A N 1
ATOM 686 C CA . GLU A 1 88 ? -5.537 7.220 -6.506 1.00 92.81 88 GLU A CA 1
ATOM 687 C C . GLU A 1 88 ? -6.637 6.164 -6.394 1.00 92.81 88 GLU A C 1
ATOM 689 O O . GLU A 1 88 ? -7.806 6.495 -6.210 1.00 92.81 88 GLU A O 1
ATOM 694 N N . ALA A 1 89 ? -6.274 4.881 -6.481 1.00 93.25 89 ALA A N 1
ATOM 695 C CA . ALA A 1 89 ? -7.249 3.807 -6.415 1.00 93.25 89 ALA A CA 1
ATOM 696 C C . ALA A 1 89 ? -7.937 3.782 -5.040 1.00 93.25 89 ALA A C 1
ATOM 698 O O . ALA A 1 89 ? -9.165 3.739 -4.955 1.00 93.25 89 ALA A O 1
ATOM 699 N N . THR A 1 90 ? -7.175 3.799 -3.953 1.00 93.69 90 THR A N 1
ATOM 700 C CA . THR A 1 90 ? -7.724 3.611 -2.601 1.00 93.69 90 THR A CA 1
ATOM 701 C C . THR A 1 90 ? -8.375 4.872 -2.033 1.00 93.69 90 THR A C 1
ATOM 703 O O . THR A 1 90 ? -9.190 4.759 -1.124 1.00 93.69 90 THR A O 1
ATOM 706 N N . GLY A 1 91 ? -8.048 6.054 -2.567 1.00 94.44 91 GLY A N 1
ATOM 707 C CA . GLY A 1 91 ? -8.470 7.339 -2.008 1.00 94.44 91 GLY A CA 1
ATOM 708 C C . GLY A 1 91 ? -7.753 7.698 -0.701 1.00 94.44 91 GLY A C 1
ATOM 709 O O . GLY A 1 91 ? -8.125 8.670 -0.047 1.00 94.44 91 GLY A O 1
ATOM 710 N N . LEU A 1 92 ? -6.738 6.920 -0.310 1.00 92.75 92 LEU A N 1
ATOM 711 C CA . LEU A 1 92 ? -5.943 7.160 0.887 1.00 92.75 92 LEU A CA 1
ATOM 712 C C . LEU A 1 92 ? -4.849 8.196 0.617 1.00 92.75 92 LEU A C 1
ATOM 714 O O . LEU A 1 92 ? -4.235 8.232 -0.451 1.00 92.75 92 LEU A O 1
ATOM 718 N N . ASN A 1 93 ? -4.551 8.997 1.638 1.00 93.31 93 ASN A N 1
ATOM 719 C CA . ASN A 1 93 ? -3.377 9.861 1.628 1.00 93.31 93 ASN A CA 1
ATOM 720 C C . ASN A 1 93 ? -2.122 9.030 1.898 1.00 93.31 93 ASN A C 1
ATOM 722 O O . ASN A 1 93 ? -2.083 8.253 2.852 1.00 93.31 93 ASN A O 1
ATOM 726 N N . VAL A 1 94 ? -1.079 9.230 1.091 1.00 90.12 94 VAL A N 1
ATOM 727 C CA . VAL A 1 94 ? 0.182 8.503 1.247 1.00 90.12 94 VAL A CA 1
ATOM 728 C C . VAL A 1 94 ? 1.236 9.378 1.907 1.00 90.12 94 VAL A C 1
ATOM 730 O O . VAL A 1 94 ? 1.511 10.493 1.466 1.00 90.12 94 VAL A O 1
ATOM 733 N N . VAL A 1 95 ? 1.877 8.823 2.932 1.00 89.62 95 VAL A N 1
ATOM 734 C CA . VAL A 1 95 ? 3.105 9.358 3.518 1.00 89.62 95 VAL A CA 1
ATOM 735 C C . VAL A 1 95 ? 4.214 8.344 3.278 1.00 89.62 95 VAL A C 1
ATOM 737 O O . VAL A 1 95 ? 4.114 7.191 3.690 1.00 89.62 95 VAL A O 1
ATOM 740 N N . MET A 1 96 ? 5.277 8.771 2.599 1.00 83.56 96 MET A N 1
ATOM 741 C CA . MET A 1 96 ? 6.400 7.892 2.282 1.00 83.56 96 MET A CA 1
ATOM 742 C C . MET A 1 96 ? 7.388 7.830 3.451 1.00 83.56 96 MET A C 1
ATOM 744 O O . MET A 1 96 ? 7.949 8.848 3.850 1.00 83.56 96 MET A O 1
ATOM 748 N N . GLY A 1 97 ? 7.629 6.617 3.956 1.00 79.06 97 GLY A N 1
ATOM 749 C CA . GLY A 1 97 ? 8.650 6.298 4.959 1.00 79.06 97 GLY A CA 1
ATOM 750 C C . GLY A 1 97 ? 9.688 5.323 4.393 1.00 79.06 97 GLY A C 1
ATOM 751 O O . GLY A 1 97 ? 9.625 4.132 4.685 1.00 79.06 97 GLY A O 1
ATOM 752 N N . PRO A 1 98 ? 10.603 5.774 3.524 1.00 68.38 98 PRO A N 1
ATOM 753 C CA . PRO A 1 98 ? 11.501 4.881 2.799 1.00 68.38 98 PRO A CA 1
ATOM 754 C C . PRO A 1 98 ? 12.522 4.200 3.721 1.00 68.38 98 PRO A C 1
ATOM 756 O O . PRO A 1 98 ? 13.284 4.862 4.426 1.00 68.38 98 PRO A O 1
ATOM 759 N N . THR A 1 99 ? 12.575 2.865 3.668 1.00 67.12 99 THR A N 1
ATOM 760 C CA . THR A 1 99 ? 13.535 2.061 4.448 1.00 67.12 99 THR A CA 1
ATOM 761 C C . THR A 1 99 ? 14.912 2.030 3.776 1.00 67.12 99 THR A C 1
ATOM 763 O O . THR A 1 99 ? 15.943 1.998 4.447 1.00 67.12 99 THR A O 1
ATOM 766 N N . ARG A 1 100 ? 14.957 2.060 2.438 1.00 61.41 100 ARG A N 1
ATOM 767 C CA . ARG A 1 100 ? 16.186 2.128 1.636 1.00 61.41 100 ARG A CA 1
ATOM 768 C C . ARG A 1 100 ? 16.060 3.180 0.540 1.00 61.41 100 ARG A C 1
ATOM 770 O O . ARG A 1 100 ? 15.030 3.286 -0.125 1.00 61.41 100 ARG A O 1
ATOM 777 N N . TRP A 1 101 ? 17.155 3.907 0.336 1.00 65.56 101 TRP A N 1
ATOM 778 C CA . TRP A 1 101 ? 17.303 4.949 -0.676 1.00 65.56 101 TRP A CA 1
ATOM 779 C C . TRP A 1 101 ? 18.222 4.466 -1.802 1.00 65.56 101 TRP A C 1
ATOM 781 O O . TRP A 1 101 ? 19.254 3.855 -1.528 1.00 65.56 101 TRP A O 1
ATOM 791 N N . GLY A 1 102 ? 17.836 4.700 -3.060 1.00 65.69 102 GLY A N 1
ATOM 792 C CA . GLY A 1 102 ? 18.614 4.348 -4.251 1.00 65.69 102 GLY A CA 1
ATOM 793 C C . GLY A 1 102 ? 18.480 5.391 -5.366 1.00 65.69 102 GLY A C 1
ATOM 794 O O . GLY A 1 102 ? 17.606 6.251 -5.326 1.00 65.69 102 GLY A O 1
ATOM 795 N N . GLU A 1 103 ? 19.338 5.311 -6.389 1.00 64.25 103 GLU A N 1
ATOM 796 C CA . GLU A 1 103 ? 19.418 6.320 -7.468 1.00 64.25 103 GLU A CA 1
ATOM 797 C C . GLU A 1 103 ? 18.131 6.473 -8.296 1.00 64.25 103 GLU A C 1
ATOM 799 O O . GLU A 1 103 ? 17.888 7.530 -8.870 1.00 64.25 103 GLU A O 1
ATOM 804 N N . LYS A 1 104 ? 17.302 5.424 -8.370 1.00 62.50 104 LYS A N 1
ATOM 805 C CA . LYS A 1 104 ? 16.058 5.398 -9.162 1.00 62.50 104 LYS A 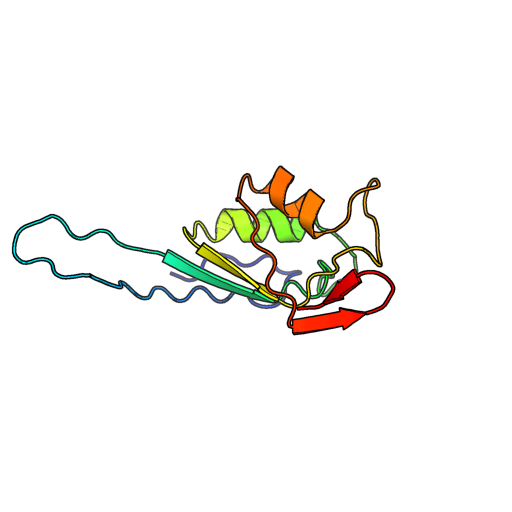CA 1
ATOM 806 C C . LYS A 1 104 ? 14.784 5.528 -8.316 1.00 62.50 104 LYS A C 1
ATOM 808 O O . LYS A 1 104 ? 13.694 5.442 -8.872 1.00 62.50 104 LYS A O 1
ATOM 813 N N . GLY A 1 105 ? 14.914 5.701 -6.997 1.00 63.16 105 GLY A N 1
ATOM 814 C CA . GLY A 1 105 ? 13.788 5.785 -6.064 1.00 63.16 105 GLY A CA 1
ATOM 815 C C . GLY A 1 105 ? 14.048 5.100 -4.719 1.00 63.16 105 GLY A C 1
ATOM 816 O O . GLY A 1 105 ? 15.181 4.780 -4.356 1.00 63.16 105 GLY A O 1
ATOM 817 N N . PHE A 1 106 ? 12.968 4.862 -3.983 1.00 65.88 106 PHE A N 1
ATOM 818 C CA . PHE A 1 106 ? 12.955 4.288 -2.638 1.00 65.88 106 PHE A CA 1
ATOM 819 C C . PHE A 1 106 ? 12.292 2.910 -2.574 1.00 65.88 106 PHE A C 1
ATOM 821 O O . PHE A 1 106 ? 11.399 2.600 -3.361 1.00 65.88 106 PHE A O 1
ATOM 828 N N . TYR A 1 107 ? 12.707 2.102 -1.602 1.00 55.78 107 TYR A N 1
ATOM 829 C CA . TYR A 1 107 ? 12.104 0.806 -1.294 1.00 55.78 107 TYR A CA 1
ATOM 830 C C . TYR A 1 107 ? 11.863 0.699 0.211 1.00 55.78 107 TYR A C 1
ATOM 832 O O . TYR A 1 107 ? 12.727 1.074 1.011 1.00 55.78 107 TYR A O 1
ATOM 840 N N . GLY A 1 108 ? 10.698 0.200 0.601 1.00 58.53 108 GLY A N 1
ATOM 841 C CA . GLY A 1 108 ? 10.268 0.095 1.993 1.00 58.53 108 GLY A CA 1
ATOM 842 C C . GLY A 1 108 ? 8.960 -0.650 2.072 1.00 58.53 108 GLY A C 1
ATOM 843 O O . GLY A 1 108 ? 8.080 -0.345 1.245 1.00 58.53 108 GLY A O 1
#

Foldseek 3Di:
DDQDQDPFFDDWDWDQPQPQPDDPDDDTDGATETEGACLQCQTNVRDNDLVSVLVRVQSSVGPYYHYAFADCFPDDDPNHGSQVVSCVSNVDDDDDDFPDDDPGGGHD

Radius of gyration: 15.55 Å; chains: 1; bounding box: 37×27×48 Å

Sequence (108 aa):
MSKVVDPFEQYARVSESDVRMSSNGGSGFSLCVASYNIHRCVGLDRRLDPRRTAGVIRELDADIIGLQEIDSGYHRVQERCQVEYLAEATGLNVVMGPTRWGEKGFYG